Protein 5K08 (pdb70)

Radius of gyration: 13.48 Å; Cα contacts (8 Å, |Δi|>4): 396; chains: 1; bounding box: 26×36×32 Å

Sequence (142 aa):
CLAEGTRIFDPVTGTTHRIEDVVDGRKPIHVVAAAKDGTLHARPVVSWFDQGTRDVIGLRIAGGAILWATPDHKVLTEYGWRAAGELRKGDRVAVRDVETGELRYSVVIREVLPTRRARTFDLEVEELHTLVAEGVVVHACSP

Organism: Mycobacterium tuberculosis (strain ATCC 25618 / H37Rv) (NCBI:txid83332)

Secondary structure (DSSP, 8-state):
-EETT-EEE-TTT--EEEHHHHHHTT---EEEEE-TTS-EEEEEEEEEEEEEEEEEEEEEETTS-EEEE-TT-EEEETTEEEEGGG--TT-EEEEE-TTT-SEEEEEEEEEEEEEEEEEEEEEETTT-EEEETTEEEE----

Solvent-accessible surface area: 7084 Å² total; per-residue (Å²): 22,0,0,81,28,5,140,0,52,4,46,94,93,48,62,79,32,137,0,19,50,0,12,95,47,150,81,116,10,58,0,5,0,8,24,217,114,27,65,32,68,38,58,35,8,66,27,47,57,77,49,32,79,120,78,0,20,0,1,83,5,30,92,51,36,52,0,46,1,3,54,102,10,93,0,32,3,66,114,26,85,96,26,0,20,122,4,135,152,46,19,96,0,0,9,48,24,118,158,91,25,124,37,111,86,7,44,2,127,73,55,32,112,73,99,187,10,75,0,0,19,0,37,0,83,109,36,72,8,0,4,0,25,28,1,0,0,54,0,46,62,162

InterPro domains:
  IPR003586 Hint domain C-terminal [SM00305] (652-697)
  IPR003587 Hint domain N-terminal [SM00306] (250-348)
  IPR003593 AAA+ ATPase domain [SM00382] (59-230)
  IPR004042 Intein DOD homing endonuclease, central region [PS50819] (366-508)
  IPR004860 Homing endonuclease, LAGLIDADG domain [PF14528] (464-554)
  IPR006141 Intein N-terminal splicing region [PS50817] (252-328)
  IPR006141 Intein N-terminal splicing region [TIGR01445] (252-328)
  IPR006142 Intein [PR00379] (315-328)
  IPR006142 Intein [PR00379] (363-375)
  IPR006142 Intein [PR00379] (464-476)
  IPR006142 Intein [PR00379] (495-510)
  IPR006142 Intein [PR00379] (668-685)
  IPR006142 Intein [PR00379] (686-695)
  IPR013765 DNA recombination and repair protein RecA [MF_00268] (7-771)
  IPR013765 DNA recombination and repair protein RecA [PR00142] (95-124)
  IPR013765 DNA recombination and repair protein RecA [PR00142] (129-158)
  IPR013765 DNA recombination and repair protein RecA [PR00142] (167-196)
  IPR013765 DNA recombination and repair protein RecA [PR00142] (212-240)
  IPR013765 DNA recombination and repair protein RecA [PR00142] (685-714)
  IPR013765 DNA recombination and repair protein RecA [PR00142] (739-756)

Structure (mmCIF, N/CA/C/O backbone):
data_5K08
#
_entry.id   5K08
#
_cell.length_a   57.687
_cell.length_b   63.930
_cell.length_c   37.307
_cell.angle_alpha   90.000
_cell.angle_beta   90.000
_cell.angle_gamma   90.000
#
_symmetry.space_group_name_H-M   'P 21 21 2'
#
loop_
_entity.id
_entity.type
_entity.pdbx_description
1 polymer 'RecA mini intein'
2 non-polymer Trichloro(ethene)platinate(II)
3 non-polymer 'SULFATE ION'
4 non-polymer "3,3',3''-phosphanetriyltripropanoic acid"
5 water water
#
loop_
_atom_site.group_PDB
_atom_site.id
_atom_site.type_symbol
_atom_site.label_atom_id
_atom_site.label_alt_id
_atom_site.label_comp_id
_atom_site.label_asym_id
_atom_site.label_entity_id
_atom_site.label_seq_id
_atom_site.pdbx_PDB_ins_code
_atom_site.Cartn_x
_atom_site.Cartn_y
_atom_site.Cartn_z
_atom_site.occupancy
_atom_site.B_iso_or_equiv
_atom_site.auth_seq_id
_atom_site.auth_comp_id
_atom_site.auth_asym_id
_atom_site.auth_atom_id
_atom_site.pdbx_PDB_model_num
ATOM 1 N N . CYS A 1 1 ? -10.086 8.515 -14.253 1.00 27.67 1 CYS A N 1
ATOM 2 C CA . CYS A 1 1 ? -11.176 9.370 -13.807 1.00 26.55 1 CYS A CA 1
ATOM 3 C C . CYS A 1 1 ? -12.591 8.753 -14.006 1.00 24.09 1 CYS A C 1
ATOM 4 O O . CYS A 1 1 ? -12.714 7.709 -14.639 1.00 24.65 1 CYS A O 1
ATOM 7 N N . LEU A 1 2 ? -13.629 9.348 -13.408 1.00 21.26 2 LEU A N 1
ATOM 8 C CA . LEU A 1 2 ? -14.974 8.772 -13.335 1.00 18.31 2 LEU A CA 1
ATOM 9 C C . LEU A 1 2 ? -15.970 9.583 -14.156 1.00 23.15 2 LEU A C 1
ATOM 10 O O . LEU A 1 2 ? -15.861 10.805 -14.235 1.00 22.85 2 LEU A O 1
ATOM 15 N N . ALA A 1 3 ? -16.944 8.907 -14.760 1.00 18.94 3 ALA A N 1
ATOM 16 C CA . ALA A 1 3 ? -17.851 9.587 -15.674 1.00 19.20 3 ALA A CA 1
ATOM 17 C C . ALA A 1 3 ? -18.871 10.439 -14.934 1.00 20.10 3 ALA A C 1
ATOM 18 O O . ALA A 1 3 ? -19.274 10.130 -13.804 1.00 18.90 3 ALA A O 1
ATOM 20 N N . GLU A 1 4 ? -19.289 11.518 -15.597 1.00 23.24 4 GLU A N 1
ATOM 21 C CA . GLU A 1 4 ? -20.505 12.233 -15.242 1.00 22.99 4 GLU A CA 1
ATOM 22 C C . GLU A 1 4 ? -21.606 11.229 -14.933 1.00 23.05 4 GLU A C 1
ATOM 23 O O . GLU A 1 4 ? -21.748 10.210 -15.621 1.00 24.89 4 GLU A O 1
ATOM 29 N N . GLY A 1 5 ? -22.356 11.505 -13.870 1.00 22.70 5 GLY A N 1
ATOM 30 C CA . GLY A 1 5 ? -23.417 10.643 -13.433 1.00 22.59 5 GLY A CA 1
ATOM 31 C C . GLY A 1 5 ? -23.004 9.627 -12.395 1.00 21.17 5 GLY A C 1
ATOM 32 O O . GLY A 1 5 ? -23.884 9.012 -11.776 1.00 24.30 5 GLY A O 1
ATOM 33 N N . THR A 1 6 ? -21.702 9.430 -12.179 1.00 18.64 6 THR A N 1
ATOM 34 C CA . THR A 1 6 ? -21.258 8.511 -11.130 1.00 16.67 6 THR A CA 1
ATOM 35 C C . THR A 1 6 ? -21.801 8.936 -9.769 1.00 16.77 6 THR A C 1
ATOM 36 O O . THR A 1 6 ? -21.598 10.069 -9.322 1.00 17.68 6 THR A O 1
ATOM 40 N N . ARG A 1 7 ? -22.479 8.010 -9.101 1.00 16.98 7 ARG A N 1
ATOM 41 C CA . ARG A 1 7 ? -23.130 8.289 -7.831 1.00 15.96 7 ARG A CA 1
ATOM 42 C C . ARG A 1 7 ? -22.175 8.016 -6.681 1.00 19.41 7 ARG A C 1
ATOM 43 O O . ARG A 1 7 ? -21.590 6.932 -6.587 1.00 18.50 7 ARG A O 1
ATOM 51 N N . ILE A 1 8 ? -22.050 8.983 -5.784 1.00 19.15 8 ILE A N 1
ATOM 52 C CA . ILE A 1 8 ? -21.137 8.913 -4.653 1.00 21.58 8 ILE A CA 1
ATOM 53 C C . ILE A 1 8 ? -21.958 9.104 -3.379 1.00 18.53 8 ILE A C 1
ATOM 54 O O . ILE A 1 8 ? -22.575 10.159 -3.183 1.00 19.19 8 ILE A O 1
ATOM 59 N N . PHE A 1 9 ? -21.979 8.077 -2.529 1.00 18.65 9 PHE A N 1
ATOM 60 C CA . PHE A 1 9 ? -22.732 8.135 -1.276 1.00 20.74 9 PHE A CA 1
ATOM 61 C C . PHE A 1 9 ? -21.916 8.812 -0.176 1.00 19.05 9 PHE A C 1
ATOM 62 O O . PHE A 1 9 ? -20.749 8.475 0.045 1.00 17.93 9 PHE A O 1
ATOM 70 N N . ASP A 1 10 ? -22.526 9.802 0.495 1.00 17.83 10 ASP A N 1
ATOM 71 C CA . ASP A 1 10 ? -21.923 10.443 1.661 1.00 17.09 10 ASP A CA 1
ATOM 72 C C . ASP A 1 10 ? -22.465 9.758 2.901 1.00 18.06 10 ASP A C 1
ATOM 73 O O . ASP A 1 10 ? -23.657 9.897 3.208 1.00 20.85 10 ASP A O 1
ATOM 78 N N . PRO A 1 11 ? -21.651 8.989 3.634 1.00 18.02 11 PRO A N 1
ATOM 79 C CA . PRO A 1 11 ? -22.178 8.235 4.782 1.00 19.97 11 PRO A CA 1
ATOM 80 C C . PRO A 1 11 ? -22.513 9.102 5.982 1.00 19.76 11 PRO A C 1
ATOM 81 O O . PRO A 1 11 ? -23.209 8.633 6.894 1.00 24.72 11 PRO A O 1
ATOM 85 N N . VAL A 1 12 ? -22.008 10.336 6.037 1.00 19.32 12 VAL A N 1
ATOM 86 C CA . VAL A 1 12 ? -22.283 11.212 7.171 1.00 18.81 12 VAL A CA 1
ATOM 87 C C . VAL A 1 12 ? -23.676 11.805 7.065 1.00 22.75 12 VAL A C 1
ATOM 88 O O . VAL A 1 12 ? -24.428 11.842 8.046 1.00 28.13 12 VAL A O 1
ATOM 92 N N . THR A 1 13 ? -24.034 12.294 5.878 1.00 24.98 13 THR A N 1
ATOM 93 C CA . THR A 1 13 ? -25.343 12.886 5.660 1.00 29.58 13 THR A CA 1
ATOM 94 C C . THR A 1 13 ? -26.361 11.889 5.133 1.00 26.96 13 THR A C 1
ATOM 95 O O . THR A 1 13 ? -27.565 12.156 5.219 1.00 31.58 13 THR A O 1
ATOM 99 N N . GLY A 1 14 ? -25.912 10.756 4.588 1.00 23.37 14 GLY A N 1
ATOM 100 C CA . GLY A 1 14 ? -26.811 9.834 3.922 1.00 26.81 14 GLY A CA 1
ATOM 101 C C . GLY A 1 14 ? -27.266 10.268 2.549 1.00 29.43 14 GLY A C 1
ATOM 102 O O . GLY A 1 14 ? -28.150 9.625 1.976 1.00 33.50 14 GLY A O 1
ATOM 103 N N . THR A 1 15 ? -26.684 11.334 1.999 1.00 26.81 15 THR A N 1
ATOM 104 C CA . THR A 1 15 ? -27.056 11.846 0.686 1.00 26.54 15 THR A CA 1
ATOM 105 C C . THR A 1 15 ? -26.186 11.212 -0.392 1.00 23.18 15 THR A C 1
ATOM 106 O O . THR A 1 15 ? -24.973 11.064 -0.224 1.00 24.20 15 THR A O 1
ATOM 110 N N . THR A 1 16 ? -26.803 10.849 -1.511 1.00 26.57 16 THR A N 1
ATOM 111 C CA . THR A 1 16 ? -26.058 10.391 -2.676 1.00 23.38 16 THR A CA 1
ATOM 112 C C . THR A 1 16 ? -25.948 11.538 -3.669 1.00 20.98 16 THR A C 1
ATOM 113 O O . THR A 1 16 ? -26.942 12.205 -3.956 1.00 26.58 16 THR A O 1
ATOM 117 N N . HIS A 1 17 ? -24.741 11.774 -4.164 1.00 20.02 17 HIS A N 1
ATOM 118 C CA . HIS A 1 17 ? -24.466 12.888 -5.061 1.00 22.33 17 HIS A CA 1
ATOM 119 C C . HIS A 1 17 ? -23.985 12.387 -6.416 1.00 22.89 17 HIS A C 1
ATOM 120 O O . HIS A 1 17 ? -23.341 11.344 -6.507 1.00 22.40 17 HIS A O 1
ATOM 127 N N . ARG A 1 18 ? -24.275 13.137 -7.470 1.00 22.05 18 ARG A N 1
ATOM 128 C CA . ARG A 1 18 ? -23.630 12.915 -8.759 1.00 22.01 18 ARG A CA 1
ATOM 129 C C . ARG A 1 18 ? -22.282 13.626 -8.742 1.00 26.69 18 ARG A C 1
ATOM 130 O O . ARG A 1 18 ? -22.187 14.776 -8.296 1.00 22.54 18 ARG A O 1
ATOM 138 N N . ILE A 1 19 ? -21.237 12.945 -9.216 1.00 19.81 19 ILE A N 1
ATOM 139 C CA . ILE A 1 19 ? -19.874 13.451 -9.065 1.00 21.64 19 ILE A CA 1
ATOM 140 C C . ILE A 1 19 ? -19.707 14.827 -9.726 1.00 20.27 19 ILE A C 1
ATOM 141 O O . ILE A 1 19 ? -18.968 15.683 -9.216 1.00 21.54 19 ILE A O 1
ATOM 146 N N . GLU A 1 20 ? -20.376 15.068 -10.854 1.00 22.27 20 GLU A N 1
ATOM 147 C 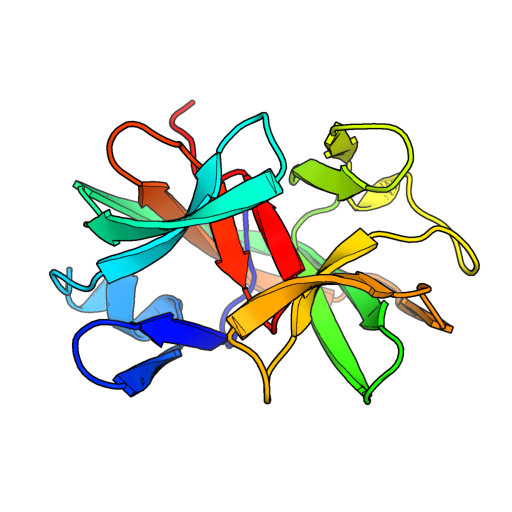CA . GLU A 1 20 ? -20.207 16.357 -11.515 1.00 24.08 20 GLU A CA 1
ATOM 148 C C . GLU A 1 20 ? -20.763 17.490 -10.666 1.00 28.98 20 GLU A C 1
ATOM 149 O O . GLU A 1 20 ? -20.239 18.604 -10.712 1.00 26.16 20 GLU A O 1
ATOM 155 N N . ASP A 1 21 ? -21.815 17.232 -9.887 1.00 26.46 21 ASP A N 1
ATOM 156 C CA . ASP A 1 21 ? -22.327 18.260 -8.977 1.00 24.84 21 ASP A CA 1
ATOM 157 C C . ASP A 1 21 ? -21.366 18.507 -7.822 1.00 22.95 21 ASP A C 1
ATOM 158 O O . ASP A 1 21 ? -21.201 19.661 -7.383 1.00 25.13 21 ASP A O 1
ATOM 163 N N . VAL A 1 22 ? -20.722 17.453 -7.319 1.00 22.71 22 VAL A N 1
ATOM 164 C CA . VAL A 1 22 ? -19.733 17.612 -6.255 1.00 22.71 22 VAL A CA 1
ATOM 165 C C . VAL A 1 22 ? -18.586 18.486 -6.736 1.00 24.09 22 VAL A C 1
ATOM 166 O O . VAL A 1 22 ? -18.143 19.407 -6.035 1.00 22.89 22 VAL A O 1
ATOM 170 N N . VAL A 1 23 ? -18.093 18.223 -7.943 1.00 23.09 23 VAL A N 1
ATOM 171 C CA . VAL A 1 23 ? -16.970 18.990 -8.478 1.00 21.95 23 VAL A CA 1
ATOM 172 C C . VAL A 1 23 ? -17.404 20.409 -8.838 1.00 24.23 23 VAL A C 1
ATOM 173 O O . VAL A 1 23 ? -16.740 21.394 -8.478 1.00 26.39 23 VAL A O 1
ATOM 177 N N . ASP A 1 24 ? -18.501 20.540 -9.584 1.00 25.50 24 ASP A N 1
ATOM 178 C CA . ASP A 1 24 ? -18.904 21.864 -10.064 1.00 28.19 24 ASP A CA 1
ATOM 179 C C . ASP A 1 24 ? -19.208 22.810 -8.913 1.00 32.86 24 ASP A C 1
ATOM 180 O O . ASP A 1 24 ? -19.002 24.029 -9.040 1.00 34.55 24 ASP A O 1
ATOM 185 N N . GLY A 1 25 ? -19.698 22.283 -7.793 1.00 27.96 25 GLY A N 1
ATOM 186 C CA . GLY A 1 25 ? -20.005 23.094 -6.634 1.00 30.09 25 GLY A CA 1
ATOM 187 C C . GLY A 1 25 ? -18.974 23.036 -5.531 1.00 26.73 25 GLY A C 1
ATOM 188 O O . GLY A 1 25 ? -19.210 23.610 -4.463 1.00 31.34 25 GLY A O 1
ATOM 189 N N . ARG A 1 26 ? -17.847 22.353 -5.752 1.00 26.55 26 ARG A N 1
ATOM 190 C CA . ARG A 1 26 ? -16.812 22.145 -4.733 1.00 24.48 26 ARG A CA 1
ATOM 191 C C . ARG A 1 26 ? -17.434 21.795 -3.389 1.00 22.53 26 ARG A C 1
ATOM 192 O O . ARG A 1 26 ? -17.190 22.440 -2.364 1.00 24.93 26 ARG A O 1
ATOM 200 N N . LYS A 1 27 ? -18.257 20.752 -3.412 1.00 22.42 27 LYS A N 1
ATOM 201 C CA . LYS A 1 27 ? -19.063 20.428 -2.242 1.00 22.03 27 LYS A CA 1
ATOM 202 C C . LYS A 1 27 ? -18.220 19.688 -1.214 1.00 25.43 27 LYS A C 1
ATOM 203 O O . LYS A 1 27 ? -17.540 18.720 -1.563 1.00 23.95 27 LYS A O 1
ATOM 209 N N . PRO A 1 28 ? -18.230 20.105 -0.012 1.00 24.11 28 PRO A N 1
ATOM 210 C CA . PRO A 1 28 ? -17.409 19.467 1.038 1.00 28.51 28 PRO A CA 1
ATOM 211 C C . PRO A 1 28 ? -18.041 18.199 1.604 1.00 23.02 28 PRO A C 1
ATOM 212 O O . PRO A 1 28 ? -18.323 18.101 2.808 1.00 24.75 28 PRO A O 1
ATOM 216 N N . ILE A 1 29 ? -18.250 17.209 0.737 1.00 20.97 29 ILE A N 1
ATOM 217 C CA . ILE A 1 29 ? -18.893 15.968 1.160 1.00 19.97 29 ILE A CA 1
ATOM 218 C C . ILE A 1 29 ? -17.881 15.037 1.819 1.00 19.94 29 ILE A C 1
ATOM 219 O O . ILE A 1 29 ? -16.669 15.175 1.679 1.00 20.15 29 ILE A O 1
ATOM 224 N N . HIS A 1 30 ? -18.405 14.041 2.527 1.00 17.84 30 HIS A N 1
ATOM 225 C CA . HIS A 1 30 ? -17.649 12.850 2.879 1.00 15.69 30 HIS A CA 1
ATOM 226 C C . HIS A 1 30 ? -18.029 11.737 1.932 1.00 17.99 30 HIS A C 1
ATOM 227 O O . HIS A 1 30 ? -19.083 11.763 1.300 1.00 18.41 30 HIS A O 1
ATOM 234 N N . VAL A 1 31 ? -17.128 10.773 1.820 1.00 15.89 31 VAL A N 1
ATOM 235 C CA . VAL A 1 31 ? -17.365 9.559 1.067 1.00 14.89 31 VAL A CA 1
ATOM 236 C C . VAL A 1 31 ? -17.088 8.381 1.982 1.00 16.43 31 VAL A C 1
ATOM 237 O O . VAL A 1 31 ? -16.565 8.532 3.092 1.00 16.39 31 VAL A O 1
ATOM 241 N N . VAL A 1 32 ? -17.429 7.197 1.493 1.00 16.46 32 VAL A N 1
ATOM 242 C CA . VAL A 1 32 ? -16.980 5.956 2.108 1.00 15.22 32 VAL A CA 1
ATOM 243 C C . VAL A 1 32 ? -15.650 5.599 1.477 1.00 18.37 32 VAL A C 1
ATOM 244 O O . VAL A 1 32 ? -15.544 5.472 0.254 1.00 18.98 32 VAL A O 1
ATOM 248 N N . ALA A 1 33 ? -14.638 5.425 2.303 1.00 18.03 33 ALA A N 1
ATOM 249 C CA . ALA A 1 33 ? -13.308 5.060 1.868 1.00 18.23 33 ALA A CA 1
ATOM 250 C C . ALA A 1 33 ? -12.940 3.728 2.497 1.00 16.78 33 ALA A C 1
ATOM 251 O O . ALA A 1 33 ? -13.363 3.412 3.614 1.00 19.39 33 ALA A O 1
ATOM 253 N N . ALA A 1 34 ? -12.115 2.971 1.795 1.00 18.57 34 ALA A N 1
ATOM 254 C CA . ALA A 1 34 ? -11.613 1.699 2.292 1.00 21.56 34 ALA A CA 1
ATOM 255 C C . ALA A 1 34 ? -10.191 1.831 2.833 1.00 30.22 34 ALA A C 1
ATOM 256 O O . ALA A 1 34 ? -9.334 2.480 2.220 1.00 26.85 34 ALA A O 1
ATOM 258 N N . ALA A 1 35 ? -9.946 1.199 3.978 1.00 23.80 35 ALA A N 1
ATOM 259 C CA . ALA A 1 35 ? -8.603 0.998 4.493 1.00 29.93 35 ALA A CA 1
ATOM 260 C C . ALA A 1 35 ? -8.068 -0.352 4.014 1.00 37.18 35 ALA A C 1
ATOM 261 O O . ALA A 1 35 ? -8.814 -1.203 3.528 1.00 34.14 35 ALA A O 1
ATOM 263 N N . LYS A 1 36 ? -6.759 -0.562 4.192 1.00 37.60 36 LYS A N 1
ATOM 264 C CA . LYS A 1 36 ? -6.106 -1.736 3.616 1.00 39.39 36 LYS A CA 1
ATOM 265 C C . LYS A 1 36 ? -6.594 -3.057 4.208 1.00 41.33 36 LYS A C 1
ATOM 266 O O . LYS A 1 36 ? -6.460 -4.097 3.555 1.00 46.63 36 LYS A O 1
ATOM 272 N N . ASP A 1 37 ? -7.159 -3.052 5.413 1.00 36.33 37 ASP A N 1
ATOM 273 C CA . ASP A 1 37 ? -7.692 -4.269 6.014 1.00 36.41 37 ASP A CA 1
ATOM 274 C C . ASP A 1 37 ? -9.142 -4.542 5.629 1.00 35.22 37 ASP A C 1
ATOM 275 O O . ASP A 1 37 ? -9.778 -5.415 6.230 1.00 42.25 37 ASP A O 1
ATOM 280 N N . GLY A 1 38 ? -9.681 -3.816 4.660 1.00 37.34 38 GLY A N 1
ATOM 281 C CA . GLY A 1 38 ? -11.053 -4.009 4.252 1.00 35.92 38 GLY A CA 1
ATOM 282 C C . GLY A 1 38 ? -12.098 -3.301 5.089 1.00 32.45 38 GLY A C 1
ATOM 283 O O . GLY A 1 38 ? -13.289 -3.409 4.772 1.00 34.91 38 GLY A O 1
ATOM 284 N N . THR A 1 39 ? -11.714 -2.578 6.143 1.00 30.72 39 THR A N 1
ATOM 285 C CA . THR A 1 39 ? -12.710 -1.803 6.862 1.00 27.74 39 THR A CA 1
ATOM 286 C C . THR A 1 39 ? -13.046 -0.538 6.083 1.00 23.86 39 THR A C 1
ATOM 287 O O . THR A 1 39 ? -12.209 0.014 5.362 1.00 25.61 39 THR A O 1
ATOM 291 N N . LEU A 1 40 ? -14.292 -0.097 6.218 1.00 20.26 40 LEU A N 1
ATOM 292 C CA . LEU A 1 40 ? -14.781 1.104 5.549 1.00 20.04 40 LEU A CA 1
ATOM 293 C C . LEU A 1 40 ? -14.992 2.231 6.555 1.00 18.92 40 LEU A C 1
ATOM 294 O O . LEU A 1 40 ? -15.362 1.997 7.711 1.00 22.31 40 LEU A O 1
ATOM 299 N N . HIS A 1 41 ? -14.750 3.461 6.097 1.00 19.64 41 HIS A N 1
ATOM 300 C CA . HIS A 1 41 ? -14.754 4.632 6.969 1.00 19.87 41 HIS A CA 1
ATOM 301 C C . HIS A 1 41 ? -15.191 5.866 6.194 1.00 18.66 41 HIS A C 1
ATOM 302 O O . HIS A 1 41 ? -15.022 5.941 4.983 1.00 19.67 41 HIS A O 1
ATOM 309 N N . ALA A 1 42 ? -15.730 6.843 6.895 1.00 18.99 42 ALA A N 1
ATOM 310 C CA . ALA A 1 42 ? -16.068 8.127 6.286 1.00 16.55 42 ALA A CA 1
ATOM 311 C C . ALA A 1 42 ? -14.836 9.030 6.225 1.00 18.35 42 ALA A C 1
ATOM 312 O O . ALA A 1 42 ? -14.146 9.235 7.234 1.00 20.21 42 ALA A O 1
ATOM 314 N N . ARG A 1 43 ? -14.578 9.599 5.042 1.00 17.18 43 ARG A N 1
ATOM 315 C CA . ARG A 1 43 ? -13.445 10.508 4.896 1.00 17.67 43 ARG A CA 1
ATOM 316 C C . ARG A 1 43 ? -13.848 11.677 4.001 1.00 15.42 43 ARG A C 1
ATOM 317 O O . ARG A 1 43 ? -14.639 11.494 3.075 1.00 16.70 43 ARG A O 1
ATOM 325 N N . PRO A 1 44 ? -13.324 12.875 4.253 1.00 17.53 44 PRO A N 1
ATOM 326 C CA . PRO A 1 44 ? -13.728 14.034 3.450 1.00 17.28 44 PRO A CA 1
ATOM 327 C C . PRO A 1 44 ? -13.002 14.116 2.120 1.00 18.67 44 PRO A C 1
ATOM 328 O O . PRO A 1 44 ? -11.820 13.782 1.988 1.00 20.24 44 PRO A O 1
ATOM 332 N N . VAL A 1 45 ? -13.732 14.643 1.140 1.00 17.19 45 VAL A N 1
ATOM 333 C CA . VAL A 1 45 ? -13.131 15.073 -0.117 1.00 19.84 45 VAL A CA 1
ATOM 334 C C . VAL A 1 45 ? -12.319 16.334 0.141 1.00 21.49 45 VAL A C 1
ATOM 335 O O . VAL A 1 45 ? -12.775 17.262 0.824 1.00 23.44 45 VAL A O 1
ATOM 339 N N . VAL A 1 46 ? -11.098 16.365 -0.381 1.00 19.14 46 VAL A N 1
ATOM 340 C CA . VAL A 1 46 ? -10.218 17.514 -0.190 1.00 21.09 46 VAL A CA 1
ATOM 341 C C . VAL A 1 46 ? -9.837 18.213 -1.482 1.00 21.33 46 VAL A C 1
ATOM 342 O O . VAL A 1 46 ? -9.320 19.340 -1.413 1.00 24.63 46 VAL A O 1
ATOM 346 N N . SER A 1 47 ? -10.066 17.599 -2.642 1.00 20.69 47 SER A N 1
ATOM 347 C CA . SER A 1 47 ? -9.799 18.229 -3.929 1.00 22.14 47 SER A CA 1
ATOM 348 C C . SER A 1 47 ? -10.828 17.739 -4.930 1.00 21.79 47 SER A C 1
ATOM 349 O O . SER A 1 47 ? -11.308 16.605 -4.847 1.00 21.55 47 SER A O 1
ATOM 352 N N . TRP A 1 48 ? -11.119 18.599 -5.907 1.00 23.91 48 TRP A N 1
ATOM 353 C CA . TRP A 1 48 ? -12.166 18.393 -6.901 1.00 23.12 48 TRP A CA 1
ATOM 354 C C . TRP A 1 48 ? -11.568 18.612 -8.282 1.00 25.50 48 TRP A C 1
ATOM 355 O O . TRP A 1 48 ? -10.994 19.668 -8.551 1.00 28.06 48 TRP A O 1
ATOM 366 N N . PHE A 1 49 ? -11.692 17.623 -9.159 1.00 24.17 49 PHE A N 1
ATOM 367 C CA . PHE A 1 49 ? -11.056 17.706 -10.467 1.00 26.89 49 PHE A CA 1
ATOM 368 C C . PHE A 1 49 ? -12.067 17.537 -11.587 1.00 29.02 49 PHE A C 1
ATOM 369 O O . PHE A 1 49 ? -12.867 16.596 -11.583 1.00 27.23 49 PHE A O 1
ATOM 377 N N . ASP A 1 50 ? -12.027 18.457 -12.530 1.00 29.05 50 ASP A N 1
ATOM 378 C CA . ASP A 1 50 ? -12.726 18.330 -13.798 1.00 30.36 50 ASP A CA 1
ATOM 379 C C . ASP A 1 50 ? -11.704 17.855 -14.822 1.00 33.92 50 ASP A C 1
ATOM 380 O O . ASP A 1 50 ? -10.785 18.600 -15.185 1.00 34.67 50 ASP A O 1
ATOM 385 N N . GLN A 1 51 ? -11.876 16.632 -15.314 1.00 34.60 51 GLN A N 1
ATOM 386 C CA . GLN A 1 51 ? -10.842 16.002 -16.116 1.00 38.37 51 GLN A CA 1
ATOM 387 C C . GLN A 1 51 ? -11.152 16.004 -17.606 1.00 43.37 51 GLN A C 1
ATOM 388 O O . GLN A 1 51 ? -10.441 15.345 -18.373 1.00 40.82 51 GLN A O 1
ATOM 394 N N . GLY A 1 52 ? -12.198 16.716 -18.030 1.00 35.13 52 GLY A N 1
ATOM 395 C CA . GLY A 1 52 ? -12.499 16.845 -19.448 1.00 35.81 52 GLY A CA 1
ATOM 396 C C . GLY A 1 52 ? -13.283 15.669 -20.013 1.00 32.99 52 GLY A C 1
ATOM 397 O O . GLY A 1 52 ? -13.702 14.750 -19.311 1.00 30.33 52 GLY A O 1
ATOM 398 N N . THR A 1 53 ? -13.470 15.697 -21.332 1.00 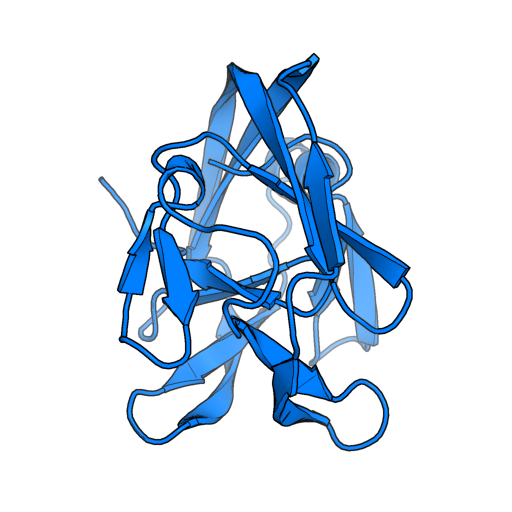34.01 53 THR A N 1
ATOM 399 C CA . THR A 1 53 ? -14.221 14.655 -22.010 1.00 32.21 53 THR A CA 1
ATOM 400 C C . THR A 1 53 ? -13.259 13.564 -22.448 1.00 32.02 53 THR A C 1
ATOM 401 O O . THR A 1 53 ? -12.202 13.849 -23.024 1.00 40.04 53 THR A O 1
ATOM 405 N N . ARG A 1 54 ? -13.621 12.321 -22.152 1.00 30.55 54 ARG A N 1
ATOM 406 C CA . ARG A 1 54 ? -12.755 11.175 -22.352 1.00 32.44 54 ARG A CA 1
ATOM 407 C C . ARG A 1 54 ? -13.643 9.984 -22.657 1.00 33.85 54 ARG A C 1
ATOM 408 O O . ARG A 1 54 ? -14.849 9.994 -22.376 1.00 31.62 54 ARG A O 1
ATOM 416 N N . ASP A 1 55 ? -13.021 8.952 -23.226 1.00 29.42 55 ASP A N 1
ATOM 417 C CA . ASP A 1 55 ? -13.654 7.646 -23.315 1.00 29.70 55 ASP A CA 1
ATOM 418 C C . ASP A 1 55 ? -13.798 7.039 -21.924 1.00 28.15 55 ASP A C 1
ATOM 419 O O . ASP A 1 55 ? -12.849 7.037 -21.131 1.00 25.79 55 ASP A O 1
ATOM 424 N N . VAL A 1 56 ? -14.976 6.500 -21.626 1.00 24.07 56 VAL A N 1
ATOM 425 C CA . VAL A 1 56 ? -15.172 5.701 -20.423 1.00 23.52 56 VAL A CA 1
ATOM 426 C C . VAL A 1 56 ? -15.752 4.354 -20.827 1.00 25.86 56 VAL A C 1
ATOM 427 O O . VAL A 1 56 ? -16.536 4.258 -21.780 1.00 24.75 56 VAL A O 1
ATOM 431 N N . ILE A 1 57 ? -15.329 3.312 -20.117 1.00 22.64 57 ILE A N 1
ATOM 432 C CA . ILE A 1 57 ? -15.876 1.974 -20.269 1.00 22.24 57 ILE A CA 1
ATOM 433 C C . ILE A 1 57 ? -16.808 1.690 -19.109 1.00 22.20 57 ILE A C 1
ATOM 434 O O . ILE A 1 57 ? -16.776 2.363 -18.052 1.00 21.47 57 ILE A O 1
ATOM 439 N N . GLY A 1 58 ? -17.662 0.680 -19.279 1.00 21.72 58 GLY A N 1
ATOM 440 C CA . GLY A 1 58 ? -18.663 0.345 -18.270 1.00 20.64 58 GLY A CA 1
ATOM 441 C C . GLY A 1 58 ? -18.450 -1.026 -17.678 1.00 18.63 58 GLY A C 1
ATOM 442 O O . GLY A 1 58 ? -18.199 -1.994 -18.405 1.00 21.58 58 GLY A O 1
ATOM 443 N N . LEU A 1 59 ? -18.536 -1.119 -16.354 1.00 20.18 59 LEU A N 1
ATOM 444 C CA . LEU A 1 59 ? -18.450 -2.401 -15.669 1.00 19.40 59 LEU A CA 1
ATOM 445 C C . LEU A 1 59 ? -19.793 -2.618 -14.988 1.00 17.29 59 LEU A C 1
ATOM 446 O O . LEU A 1 59 ? -20.119 -1.922 -14.019 1.00 17.22 59 LEU A O 1
ATOM 451 N N . ARG A 1 60 ? -20.579 -3.554 -15.488 1.00 19.48 60 ARG A N 1
ATOM 452 C CA . ARG A 1 60 ? -21.868 -3.857 -14.894 1.00 21.46 60 ARG A CA 1
ATOM 453 C C . ARG A 1 60 ? -21.647 -4.942 -13.850 1.00 18.77 60 ARG A C 1
ATOM 454 O O . ARG A 1 60 ? -21.117 -6.022 -14.175 1.00 22.37 60 ARG A O 1
ATOM 462 N N . ILE A 1 61 ? -22.041 -4.644 -12.606 1.00 18.72 61 ILE A N 1
ATOM 463 C CA . ILE A 1 61 ? -21.741 -5.442 -11.420 1.00 19.43 61 ILE A CA 1
ATOM 464 C C . ILE A 1 61 ? -22.997 -6.194 -11.011 1.00 20.69 61 ILE A C 1
ATOM 465 O O . ILE A 1 61 ? -24.121 -5.750 -11.264 1.00 23.03 61 ILE A O 1
ATOM 470 N N . ALA A 1 62 ? -22.808 -7.350 -10.372 1.00 20.60 62 ALA A N 1
ATOM 471 C CA . ALA A 1 62 ? -23.932 -8.042 -9.750 1.00 21.88 62 ALA A CA 1
ATOM 472 C C . ALA A 1 62 ? -24.677 -7.070 -8.841 1.00 26.95 62 ALA A C 1
ATOM 473 O O . ALA A 1 62 ? -24.060 -6.298 -8.098 1.00 28.01 62 ALA A O 1
ATOM 475 N N . GLY A 1 63 ? -26.008 -7.081 -8.933 1.00 25.55 63 GLY A N 1
ATOM 476 C CA . GLY A 1 63 ? -26.840 -6.073 -8.298 1.00 26.58 63 GLY A CA 1
ATOM 477 C C . GLY A 1 63 ? -27.362 -5.011 -9.245 1.00 27.86 63 GLY A C 1
ATOM 478 O O . GLY A 1 63 ? -28.375 -4.361 -8.941 1.00 29.23 63 GLY A O 1
ATOM 479 N N . GLY A 1 64 ? -26.694 -4.805 -10.370 1.00 22.43 64 GLY A N 1
ATOM 480 C CA . GLY A 1 64 ? -27.218 -3.967 -11.426 1.00 21.43 64 GLY A CA 1
ATOM 481 C C . GLY A 1 64 ? -26.516 -2.646 -11.610 1.00 22.49 64 GLY A C 1
ATOM 482 O O . GLY A 1 64 ? -26.771 -1.978 -12.619 1.00 27.41 64 GLY A O 1
ATOM 483 N N . ALA A 1 65 ? -25.638 -2.250 -10.696 1.00 20.39 65 ALA A N 1
ATOM 484 C CA . ALA A 1 65 ? -24.929 -0.993 -10.885 1.00 19.22 65 ALA A CA 1
ATOM 485 C C . ALA A 1 65 ? -23.979 -1.104 -12.067 1.00 19.37 65 ALA A C 1
ATOM 486 O O . ALA A 1 65 ? -23.470 -2.186 -12.390 1.00 19.50 65 ALA A O 1
ATOM 488 N N . ILE A 1 66 ? -23.763 0.019 -12.744 1.00 19.65 66 ILE A N 1
ATOM 489 C CA . ILE A 1 66 ? -22.750 0.106 -13.790 1.00 19.84 66 ILE A CA 1
ATOM 490 C C . ILE A 1 66 ? -21.807 1.235 -13.413 1.00 18.27 66 ILE A C 1
ATOM 491 O O . ILE A 1 66 ? -22.242 2.386 -13.246 1.00 19.95 66 ILE A O 1
ATOM 496 N N . LEU A 1 67 ? -20.528 0.911 -13.263 1.00 17.25 67 LEU A N 1
ATOM 497 C CA . LEU A 1 67 ? -19.488 1.902 -13.013 1.00 17.48 67 LEU A CA 1
ATOM 498 C C . LEU A 1 67 ? -18.899 2.316 -14.353 1.00 16.79 67 LEU A C 1
ATOM 499 O O . LEU A 1 67 ? -18.460 1.462 -15.132 1.00 17.27 67 LEU A O 1
ATOM 504 N N . TRP A 1 68 ? -18.917 3.613 -14.634 1.00 17.78 68 TRP A N 1
ATOM 505 C CA . TRP A 1 68 ? -18.370 4.141 -15.877 1.00 17.57 68 TRP A CA 1
ATOM 506 C C . TRP A 1 68 ? -17.109 4.906 -15.512 1.00 17.30 68 TRP A C 1
ATOM 507 O O . TRP A 1 68 ? -17.175 5.899 -14.771 1.00 19.26 68 TRP A O 1
ATOM 518 N N . ALA A 1 69 ? -15.968 4.447 -16.020 1.00 20.09 69 ALA A N 1
ATOM 519 C CA . ALA A 1 69 ? -14.685 5.034 -15.665 1.00 19.63 69 ALA A CA 1
ATOM 520 C C . ALA A 1 69 ? -13.736 4.942 -16.851 1.00 22.84 69 ALA A C 1
ATOM 521 O O . ALA A 1 69 ? -13.918 4.119 -17.751 1.00 19.80 69 ALA A O 1
ATOM 523 N N . THR A 1 70 ? -12.714 5.793 -16.859 1.00 21.79 70 THR A N 1
ATOM 524 C CA . THR A 1 70 ? -11.703 5.685 -17.910 1.00 25.01 70 THR A CA 1
ATOM 525 C C 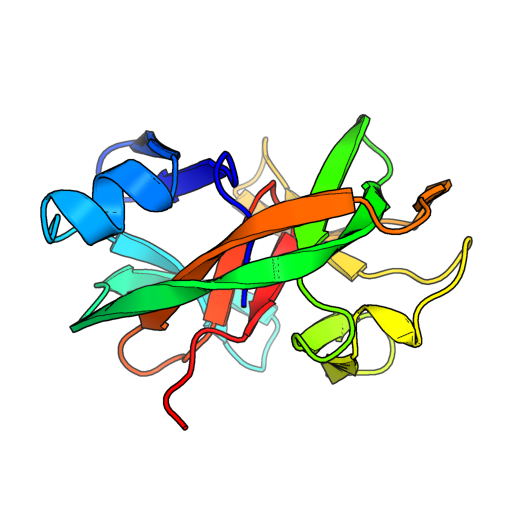. THR A 1 70 ? -10.977 4.342 -17.778 1.00 22.67 70 THR A C 1
ATOM 526 O O . THR A 1 70 ? -10.906 3.776 -16.681 1.00 23.72 70 THR A O 1
ATOM 530 N N . PRO A 1 71 ? -10.463 3.787 -18.887 1.00 26.83 71 PRO A N 1
ATOM 531 C CA . PRO A 1 71 ? -9.831 2.461 -18.806 1.00 31.45 71 PRO A CA 1
ATOM 532 C C . PRO A 1 71 ? -8.663 2.408 -17.843 1.00 30.55 71 PRO A C 1
ATOM 533 O O . PRO A 1 71 ? -8.354 1.332 -17.327 1.00 30.30 71 PRO A O 1
ATOM 537 N N . ASP A 1 72 ? -8.021 3.538 -17.567 1.00 29.19 72 ASP A N 1
ATOM 538 C CA . ASP A 1 72 ? -6.868 3.590 -16.675 1.00 33.16 72 ASP A CA 1
ATOM 539 C C . ASP A 1 72 ? -7.234 3.742 -15.201 1.00 27.45 72 ASP A C 1
ATOM 540 O O . ASP A 1 72 ? -6.343 3.643 -14.346 1.00 30.68 72 ASP A O 1
ATOM 545 N N . HIS A 1 73 ? -8.502 3.976 -14.874 1.00 21.35 73 HIS A N 1
ATOM 546 C CA . HIS A 1 73 ? -8.865 4.226 -13.483 1.00 22.11 73 HIS A CA 1
ATOM 547 C C . HIS A 1 73 ? -8.761 2.944 -12.672 1.00 21.82 73 HIS A C 1
ATOM 548 O O . HIS A 1 73 ? -9.210 1.878 -13.091 1.00 23.69 73 HIS A O 1
ATOM 555 N N . LYS A 1 74 ? -8.176 3.049 -11.489 1.00 23.08 74 LYS A N 1
ATOM 556 C CA . LYS A 1 74 ? -7.910 1.873 -10.674 1.00 20.84 74 LYS A CA 1
ATOM 557 C C . LYS A 1 74 ? -9.113 1.509 -9.803 1.00 20.09 74 LYS A C 1
ATOM 558 O O . LYS A 1 74 ? -9.699 2.373 -9.131 1.00 21.16 74 LYS A O 1
ATOM 564 N N . VAL A 1 75 ? -9.455 0.220 -9.824 1.00 20.48 75 VAL A N 1
ATOM 565 C CA . VAL A 1 75 ? -10.578 -0.388 -9.120 1.00 19.53 75 VAL A CA 1
ATOM 566 C C . VAL A 1 75 ? -10.007 -1.439 -8.173 1.00 17.09 75 VAL A C 1
ATOM 567 O O . VAL A 1 75 ? -9.055 -2.147 -8.530 1.00 19.26 75 VAL A O 1
ATOM 571 N N . LEU A 1 76 ? -10.543 -1.506 -6.947 1.00 17.04 76 LEU A N 1
ATOM 572 C CA . LEU A 1 76 ? -10.093 -2.532 -6.007 1.00 16.77 76 LEU A CA 1
ATOM 573 C C . LEU A 1 76 ? -10.779 -3.853 -6.333 1.00 17.95 76 LEU A C 1
ATOM 574 O O . LEU A 1 76 ? -12.007 -3.910 -6.423 1.00 19.08 76 LEU A O 1
ATOM 579 N N . THR A 1 77 ? -9.976 -4.902 -6.526 1.00 19.54 77 THR A N 1
ATOM 580 C CA . THR A 1 77 ? -10.491 -6.202 -6.948 1.00 18.18 77 THR A CA 1
ATOM 581 C C . THR A 1 77 ? -9.970 -7.299 -6.034 1.00 22.17 77 THR A C 1
ATOM 582 O O . THR A 1 77 ? -9.104 -7.079 -5.184 1.00 22.81 77 THR A O 1
ATOM 586 N N . GLU A 1 78 ? -10.466 -8.514 -6.291 1.00 21.01 78 GLU A N 1
ATOM 587 C CA . GLU A 1 78 ? -9.946 -9.699 -5.622 1.00 23.48 78 GLU A CA 1
ATOM 588 C C . GLU A 1 78 ? -8.451 -9.884 -5.852 1.00 26.09 78 GLU A C 1
ATOM 589 O O . GLU A 1 78 ? -7.804 -10.588 -5.069 1.00 35.50 78 GLU A O 1
ATOM 595 N N . TYR A 1 79 ? -7.888 -9.282 -6.904 0.86 26.54 79 TYR A N 1
ATOM 596 C CA . TYR A 1 79 ? -6.464 -9.400 -7.192 0.66 29.67 79 TYR A CA 1
ATOM 597 C C . TYR A 1 79 ? -5.637 -8.263 -6.612 1.00 28.66 79 TYR A C 1
ATOM 598 O O . TYR A 1 79 ? -4.408 -8.292 -6.734 0.70 28.68 79 TYR A O 1
ATOM 607 N N . GLY A 1 80 ? -6.270 -7.267 -6.010 1.00 24.91 80 GLY A N 1
ATOM 608 C CA . GLY A 1 80 ? -5.630 -6.008 -5.707 1.00 26.36 80 GLY A CA 1
ATOM 609 C C . GLY A 1 80 ? -6.114 -4.922 -6.644 1.00 23.50 80 GLY A C 1
ATOM 610 O O . GLY A 1 80 ? -7.152 -5.043 -7.304 1.00 23.80 80 GLY A O 1
ATOM 611 N N . TRP A 1 81 ? -5.344 -3.836 -6.700 1.00 22.13 81 TRP A N 1
ATOM 612 C CA . TRP A 1 81 ? -5.722 -2.710 -7.550 1.00 20.66 81 TRP A CA 1
ATOM 613 C C . TRP A 1 81 ? -5.482 -3.066 -9.014 1.00 23.08 81 TRP A C 1
ATOM 614 O O . TRP A 1 81 ? -4.392 -3.517 -9.379 1.00 26.85 81 TRP A O 1
ATOM 625 N N . ARG A 1 82 ? -6.503 -2.869 -9.847 1.00 19.93 82 ARG A N 1
ATOM 626 C CA . ARG A 1 82 ? -6.386 -3.147 -11.274 1.00 21.15 82 ARG A CA 1
ATOM 627 C C . ARG A 1 82 ? -7.030 -2.025 -12.075 1.00 23.89 82 ARG A C 1
ATOM 628 O O . ARG A 1 82 ? -8.057 -1.474 -11.680 1.00 22.87 82 ARG A O 1
ATOM 636 N N . ALA A 1 83 ? -6.441 -1.719 -13.232 1.00 24.92 83 ALA A N 1
ATOM 637 C CA . ALA A 1 83 ? -7.053 -0.757 -14.137 1.00 25.53 83 ALA A CA 1
ATOM 638 C C . ALA A 1 83 ? -8.402 -1.277 -14.618 1.00 24.83 83 ALA A C 1
ATOM 639 O O . ALA A 1 83 ? -8.543 -2.454 -14.973 1.00 26.41 83 ALA A O 1
ATOM 641 N N . ALA A 1 84 ? -9.396 -0.385 -14.655 1.00 22.30 84 ALA A N 1
ATOM 642 C CA . ALA A 1 84 ? -10.735 -0.795 -15.079 1.00 26.80 84 ALA A CA 1
ATOM 643 C C . ALA A 1 84 ? -10.704 -1.503 -16.430 1.00 24.89 84 ALA A C 1
ATOM 644 O O . ALA A 1 84 ? -11.400 -2.500 -16.623 1.00 27.62 84 ALA A O 1
ATOM 646 N N . GLY A 1 85 ? -9.908 -0.994 -17.372 1.00 26.29 85 GLY A N 1
ATOM 647 C CA . GLY A 1 85 ? -9.824 -1.531 -18.723 1.00 30.88 85 GLY A CA 1
ATOM 648 C C . GLY A 1 85 ? -9.197 -2.903 -18.824 1.00 29.58 85 GLY A C 1
ATOM 649 O O . GLY A 1 85 ? -9.306 -3.539 -19.882 1.00 33.87 85 GLY A O 1
ATOM 650 N N . GLU A 1 86 ? -8.558 -3.378 -17.751 1.00 32.32 86 GLU A N 1
ATOM 651 C CA . GLU A 1 86 ? -7.999 -4.718 -17.732 1.00 37.73 86 GLU A CA 1
ATOM 652 C C . GLU A 1 86 ? -8.961 -5.757 -17.173 1.00 28.88 86 GLU A C 1
ATOM 653 O O . GLU A 1 86 ? -8.664 -6.953 -17.267 1.00 35.42 86 GLU A O 1
ATOM 659 N N . LEU A 1 87 ? -10.107 -5.341 -16.639 1.00 25.94 87 LEU A N 1
ATOM 660 C CA . LEU A 1 87 ? -11.032 -6.251 -15.980 1.00 23.72 87 LEU A CA 1
ATOM 661 C C . LEU A 1 87 ? -11.964 -6.910 -16.987 1.00 27.96 87 LEU A C 1
ATOM 662 O O . LEU A 1 87 ? -12.281 -6.345 -18.041 1.00 29.25 87 LEU A O 1
ATOM 667 N N . ARG A 1 88 ? -12.374 -8.136 -16.668 1.00 25.33 88 ARG A N 1
ATOM 668 C CA . ARG A 1 88 ? -13.177 -8.957 -17.556 1.00 26.82 88 ARG A CA 1
ATOM 669 C C . ARG A 1 88 ? -14.406 -9.433 -16.812 1.00 25.12 88 ARG A C 1
ATOM 670 O O . ARG A 1 88 ? -14.427 -9.497 -15.584 1.00 23.93 88 ARG A O 1
ATOM 678 N N . LYS A 1 89 ? -15.401 -9.854 -17.585 1.00 27.83 89 LYS A N 1
ATOM 679 C CA . LYS A 1 89 ? -16.529 -10.570 -17.018 1.00 28.48 89 LYS A CA 1
ATOM 680 C C . LYS A 1 89 ? -16.011 -11.691 -16.137 1.00 28.29 89 LYS A C 1
ATOM 681 O O . LYS A 1 89 ? -15.113 -12.436 -16.537 1.00 31.14 89 LYS A O 1
ATOM 687 N N . GLY A 1 90 ? -16.569 -11.798 -14.938 1.00 26.91 90 GLY A N 1
ATOM 688 C CA . GLY A 1 90 ? -16.188 -12.823 -14.000 1.00 28.38 90 GLY A CA 1
ATOM 689 C C . GLY A 1 90 ? -15.175 -12.386 -12.963 1.00 28.64 90 GLY A C 1
ATOM 690 O O . GLY A 1 90 ? -15.029 -13.068 -11.943 1.00 28.32 90 GLY A O 1
ATOM 691 N N . ASP A 1 91 ? -14.455 -11.293 -13.197 1.00 25.14 91 ASP A N 1
ATOM 692 C CA . ASP A 1 91 ? -13.591 -10.757 -12.163 1.00 22.86 91 ASP A CA 1
ATOM 693 C C . ASP A 1 91 ? -14.458 -10.174 -11.055 1.00 21.07 91 ASP A C 1
ATOM 694 O O . ASP A 1 91 ? -15.602 -9.785 -11.276 1.00 22.16 91 ASP A O 1
ATOM 699 N N . ARG A 1 92 ? -13.917 -10.138 -9.844 1.00 21.55 92 ARG A N 1
ATOM 700 C CA . ARG A 1 92 ? -14.669 -9.673 -8.686 1.00 20.12 92 ARG A CA 1
ATOM 701 C C . ARG A 1 92 ? -14.073 -8.374 -8.158 1.00 18.89 92 ARG A C 1
ATOM 702 O O . ARG A 1 92 ? -12.865 -8.293 -7.919 1.00 21.42 92 ARG A O 1
ATOM 710 N N . VAL A 1 93 ? -14.923 -7.366 -7.996 1.00 17.30 93 VAL A N 1
ATOM 711 C CA . VAL A 1 93 ? -14.515 -6.055 -7.495 1.00 16.00 93 VAL A CA 1
ATOM 712 C C . VAL A 1 93 ? -14.997 -5.886 -6.061 1.00 18.58 93 VAL A C 1
ATOM 713 O O . VAL A 1 93 ? -15.998 -6.477 -5.646 1.00 17.65 93 VAL A O 1
ATOM 717 N N . ALA A 1 94 ? -14.288 -5.047 -5.303 1.00 16.30 94 ALA A N 1
ATOM 718 C CA . ALA A 1 94 ? -14.690 -4.746 -3.927 1.00 16.24 94 ALA A CA 1
ATOM 719 C C . ALA A 1 94 ? -15.848 -3.763 -3.967 1.00 16.12 94 ALA A C 1
ATOM 720 O O . ALA A 1 94 ? -15.817 -2.803 -4.742 1.00 16.17 94 ALA A O 1
ATOM 722 N N . VAL A 1 95 ? -16.887 -4.024 -3.172 1.00 17.47 95 VAL A N 1
ATOM 723 C CA . VAL A 1 95 ? -18.089 -3.205 -3.117 1.00 16.00 95 VAL A CA 1
ATOM 724 C C . VAL A 1 95 ? -18.434 -2.916 -1.664 1.00 17.44 95 VAL A C 1
ATOM 725 O O . VAL A 1 95 ? -18.033 -3.637 -0.745 1.00 18.40 95 VAL A O 1
ATOM 729 N N . ARG A 1 96 ? -19.195 -1.840 -1.460 1.00 16.09 96 ARG A N 1
ATOM 730 C CA . ARG A 1 96 ? -19.837 -1.617 -0.172 1.00 15.07 96 ARG A CA 1
ATOM 731 C C . ARG A 1 96 ? -21.211 -2.262 -0.217 1.00 19.33 96 ARG A C 1
ATOM 732 O O . ARG A 1 96 ? -22.033 -1.922 -1.074 1.00 24.20 96 ARG A O 1
ATOM 740 N N . ASP A 1 97 ? -21.469 -3.191 0.698 1.00 19.80 97 ASP A N 1
ATOM 741 C CA . ASP A 1 97 ? -22.789 -3.795 0.746 1.00 23.72 97 ASP A CA 1
ATOM 742 C C . ASP A 1 97 ? -23.799 -2.741 1.175 1.00 30.32 97 ASP A C 1
ATOM 743 O O . ASP A 1 97 ? -23.630 -2.112 2.219 1.00 29.08 97 ASP A O 1
ATOM 748 N N . VAL A 1 98 ? -24.840 -2.541 0.363 1.00 26.44 98 VAL A N 1
ATOM 749 C CA . VAL A 1 98 ? -25.728 -1.398 0.560 1.00 29.02 98 VAL A CA 1
ATOM 750 C C . VAL A 1 98 ? -26.606 -1.554 1.788 1.00 31.48 98 VAL A C 1
ATOM 751 O O . VAL A 1 98 ? -27.115 -0.555 2.318 1.00 37.48 98 VAL A O 1
ATOM 755 N N . GLU A 1 99 ? -26.804 -2.783 2.262 1.00 35.92 99 GLU A N 1
ATOM 756 C CA . GLU A 1 99 ? -27.624 -3.013 3.443 1.00 37.18 99 GLU A CA 1
ATOM 757 C C . GLU A 1 99 ? -26.798 -3.039 4.725 1.00 37.32 99 GLU A C 1
ATOM 758 O O . GLU A 1 99 ? -27.259 -2.558 5.764 1.00 41.27 99 GLU A O 1
ATOM 764 N N . THR A 1 100 ? -25.579 -3.578 4.673 1.00 37.40 100 THR A N 1
ATOM 765 C CA . THR A 1 100 ? -24.761 -3.715 5.872 1.00 31.25 100 THR A CA 1
ATOM 766 C C . THR A 1 100 ? -23.697 -2.634 6.010 1.00 29.60 100 THR A C 1
ATOM 767 O O . THR A 1 100 ? -23.210 -2.407 7.122 1.00 37.09 100 THR A O 1
ATOM 771 N N . GLY A 1 101 ? -23.323 -1.970 4.923 1.00 30.42 101 GLY A N 1
ATOM 772 C CA . GLY A 1 101 ? -22.275 -0.969 4.975 1.00 28.67 101 GLY A CA 1
ATOM 773 C C . GLY A 1 101 ? -20.866 -1.507 5.088 1.00 28.46 101 GLY A C 1
ATOM 774 O O . GLY A 1 101 ? -19.939 -0.719 5.303 1.00 28.55 101 GLY A O 1
ATOM 775 N N . GLU A 1 102 ? -20.674 -2.816 4.975 1.00 24.93 102 GLU A N 1
ATOM 776 C CA . GLU A 1 102 ? -19.355 -3.427 5.056 1.00 24.31 102 GLU A CA 1
ATOM 777 C C . GLU A 1 102 ? -18.865 -3.831 3.670 1.00 18.79 102 GLU A C 1
ATOM 778 O O . GLU A 1 102 ? -19.628 -3.920 2.704 1.00 21.65 102 GLU A O 1
ATOM 784 N N . LEU A 1 103 ? -17.569 -4.105 3.585 1.00 18.87 404 LEU A N 1
ATOM 785 C CA . LEU A 1 103 ? -16.955 -4.450 2.314 1.00 17.13 404 LEU A CA 1
ATOM 786 C C . LEU A 1 103 ? -17.236 -5.906 1.962 1.00 18.61 404 LEU A C 1
ATOM 787 O O . LEU A 1 103 ? -17.137 -6.800 2.808 1.00 20.74 404 LEU A O 1
ATOM 792 N N . ARG A 1 104 ? -17.576 -6.155 0.696 1.00 18.01 405 ARG A N 1
ATOM 793 C CA . ARG A 1 104 ? -17.649 -7.523 0.181 1.00 17.52 405 ARG A CA 1
ATOM 794 C C . ARG A 1 104 ? -17.161 -7.487 -1.262 1.00 17.54 405 ARG A C 1
ATOM 795 O O . ARG A 1 104 ? -16.624 -6.473 -1.713 1.00 18.13 405 ARG A O 1
ATOM 803 N N . TYR A 1 105 ? -17.321 -8.587 -2.001 1.00 17.77 406 TYR A N 1
ATOM 804 C CA . TYR A 1 105 ? -16.901 -8.617 -3.398 1.00 17.64 406 TYR A CA 1
ATOM 805 C C . TYR A 1 105 ? -18.064 -9.036 -4.282 1.00 25.13 406 TYR A C 1
ATOM 806 O O . TYR A 1 105 ? -18.868 -9.896 -3.910 1.00 27.27 406 TYR A O 1
ATOM 815 N N . SER A 1 106 ? -18.129 -8.442 -5.475 1.00 19.76 407 SER A N 1
ATOM 816 C CA . SER A 1 106 ? -19.187 -8.742 -6.430 1.00 20.52 407 SER A CA 1
ATOM 817 C C . SER A 1 106 ? -18.595 -8.990 -7.808 1.00 19.41 407 SER A C 1
ATOM 818 O O . SER A 1 106 ? -17.606 -8.360 -8.198 1.00 18.88 407 SER A O 1
ATOM 821 N N A VAL A 1 107 ? -19.207 -9.912 -8.531 0.50 21.37 408 VAL A N 1
ATOM 822 N N B VAL A 1 107 ? -19.226 -9.881 -8.556 0.50 20.19 408 VAL A N 1
ATOM 823 C CA A VAL A 1 107 ? -18.719 -10.268 -9.857 0.50 20.64 408 VAL A CA 1
ATOM 824 C CA B VAL A 1 107 ? -18.701 -10.294 -9.852 0.50 21.38 408 VAL A CA 1
ATOM 825 C C A VAL A 1 107 ? -19.092 -9.194 -10.871 0.50 20.78 408 VAL A C 1
ATOM 826 C C B VAL A 1 107 ? -19.136 -9.310 -10.930 0.50 19.84 408 VAL A C 1
ATOM 827 O O A VAL A 1 107 ? -20.115 -8.509 -10.756 0.52 22.05 408 VAL A O 1
ATOM 828 O O B VAL A 1 107 ? -20.275 -8.828 -10.941 0.48 20.29 408 VAL A O 1
ATOM 835 N N . ILE A 1 108 ? -18.228 -9.026 -11.863 1.00 19.10 409 ILE A N 1
ATOM 836 C CA . ILE A 1 108 ? -18.565 -8.242 -13.048 1.00 20.19 409 ILE A CA 1
ATOM 837 C C . ILE A 1 108 ? -19.425 -9.101 -13.973 1.00 19.20 409 ILE A C 1
ATOM 838 O O . ILE A 1 108 ? -18.995 -10.175 -14.420 1.00 21.30 409 ILE A O 1
ATOM 843 N N . ARG A 1 109 ? -20.659 -8.652 -14.227 1.00 20.19 410 ARG A N 1
ATOM 844 C CA . ARG A 1 109 ? -21.542 -9.357 -15.158 1.00 21.99 410 ARG A CA 1
ATOM 845 C C . ARG A 1 109 ? -21.258 -9.012 -16.614 1.00 22.41 410 ARG A C 1
ATOM 846 O O . ARG A 1 109 ? -21.476 -9.855 -17.501 1.00 25.46 410 ARG A O 1
ATOM 854 N N . GLU A 1 110 ? -20.795 -7.794 -16.891 1.00 21.07 411 GLU A N 1
ATOM 855 C CA . GLU A 1 110 ? -20.611 -7.427 -18.294 1.00 22.28 411 GLU A CA 1
ATOM 856 C C . GLU A 1 110 ? -19.631 -6.263 -18.378 1.00 23.86 411 GLU A C 1
ATOM 857 O O . GLU A 1 110 ? -19.633 -5.388 -17.516 1.00 20.77 411 GLU A O 1
ATOM 863 N N . VAL A 1 111 ? -18.805 -6.248 -19.417 1.00 22.70 412 VAL A N 1
ATOM 864 C CA . VAL A 1 111 ? -17.957 -5.104 -19.744 1.00 22.30 412 VAL A CA 1
ATOM 865 C C . VAL A 1 111 ? -18.551 -4.416 -20.967 1.00 23.32 412 VAL A C 1
ATOM 866 O O . VAL A 1 111 ? -18.799 -5.059 -21.989 1.00 25.48 412 VAL A O 1
ATOM 870 N N . LEU A 1 112 ? -18.764 -3.155 -20.879 1.00 23.50 413 LEU A N 1
ATOM 871 C CA . LEU A 1 112 ? -19.410 -2.345 -21.892 1.00 24.90 413 LEU A CA 1
ATOM 872 C C . LEU A 1 112 ? -18.387 -1.501 -22.644 1.00 24.93 413 LEU A C 1
ATOM 873 O O . LEU A 1 112 ? -17.403 -1.041 -22.038 1.00 25.36 413 LEU A O 1
ATOM 878 N N . PRO A 1 113 ? -18.630 -1.349 -23.956 1.00 24.19 414 PRO A N 1
ATOM 879 C CA . PRO A 1 113 ? -17.717 -0.574 -24.812 1.00 25.25 414 PRO A CA 1
ATOM 880 C C . PRO A 1 113 ? -17.699 0.898 -24.440 1.00 23.75 414 PRO A C 1
ATOM 881 O O . PRO A 1 113 ? -18.510 1.385 -23.643 1.00 25.39 414 PRO A O 1
ATOM 885 N N . THR A 1 114 ? -16.729 1.618 -25.011 1.00 25.20 415 THR A N 1
ATOM 886 C CA . THR A 1 114 ? -16.543 3.008 -24.618 1.00 25.75 415 THR A CA 1
ATOM 887 C C . THR A 1 114 ? -17.708 3.862 -25.081 1.00 27.49 415 THR A C 1
ATOM 888 O O . THR A 1 114 ? -18.322 3.617 -26.128 1.00 28.09 415 THR A O 1
ATOM 892 N N . ARG A 1 115 ? -17.989 4.890 -24.277 1.00 25.01 416 ARG A N 1
ATOM 893 C CA . ARG A 1 115 ? -18.757 6.041 -24.722 1.00 28.34 416 ARG A CA 1
ATOM 894 C C . ARG A 1 115 ? -18.022 7.288 -24.260 1.00 27.68 416 ARG A C 1
ATOM 895 O O . ARG A 1 115 ? -17.200 7.233 -23.344 1.00 28.05 416 ARG A O 1
ATOM 903 N N . ARG A 1 116 ? -18.307 8.413 -24.910 1.00 32.94 417 ARG A N 1
ATOM 904 C CA . ARG A 1 116 ? -17.653 9.675 -24.592 1.00 29.71 417 ARG A CA 1
ATOM 905 C C . ARG A 1 116 ? -18.415 10.329 -23.440 1.00 31.33 417 ARG A C 1
ATOM 906 O O . ARG A 1 116 ? -19.647 10.412 -23.478 1.00 37.01 417 ARG A O 1
ATOM 914 N N . ALA A 1 117 ? -17.697 10.745 -22.395 1.00 29.64 418 ALA A N 1
ATOM 915 C CA . ALA A 1 117 ? -18.382 11.411 -21.301 1.00 28.47 418 ALA A CA 1
ATOM 916 C C . ALA A 1 117 ? -17.472 12.461 -20.690 1.00 29.22 418 ALA A C 1
ATOM 917 O O . ALA A 1 117 ? -16.241 12.365 -20.749 1.00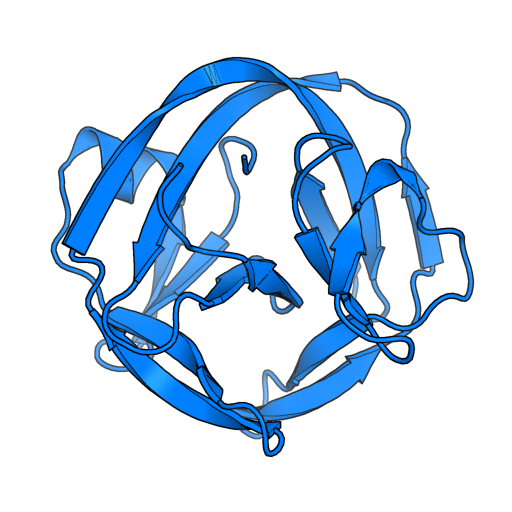 31.47 418 ALA A O 1
ATOM 919 N N . ARG A 1 118 ? -18.095 13.457 -20.068 1.00 29.91 419 ARG A N 1
ATOM 920 C CA . ARG A 1 118 ? -17.348 14.320 -19.176 1.00 31.22 419 ARG A CA 1
ATOM 921 C C . ARG A 1 118 ? -16.884 13.474 -17.999 1.00 28.02 419 ARG A C 1
ATOM 922 O O . ARG A 1 118 ? -17.587 1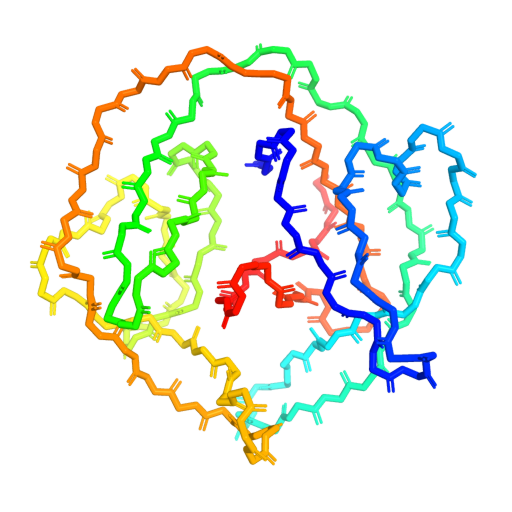2.546 -17.570 1.00 27.00 419 ARG A O 1
ATOM 930 N N . THR A 1 119 ? -15.673 13.733 -17.512 1.00 28.21 420 THR A N 1
ATOM 931 C CA . THR A 1 119 ? -15.102 12.918 -16.447 1.00 27.64 420 THR A CA 1
ATOM 932 C C . THR A 1 119 ? -14.538 13.793 -15.335 1.00 26.53 420 THR A C 1
ATOM 933 O O . THR A 1 119 ? -14.245 14.979 -15.526 1.00 28.51 420 THR A O 1
ATOM 937 N N . PHE A 1 120 ? -14.372 13.172 -14.170 1.00 24.63 421 PHE A N 1
ATOM 938 C CA . PHE A 1 120 ? -14.124 13.889 -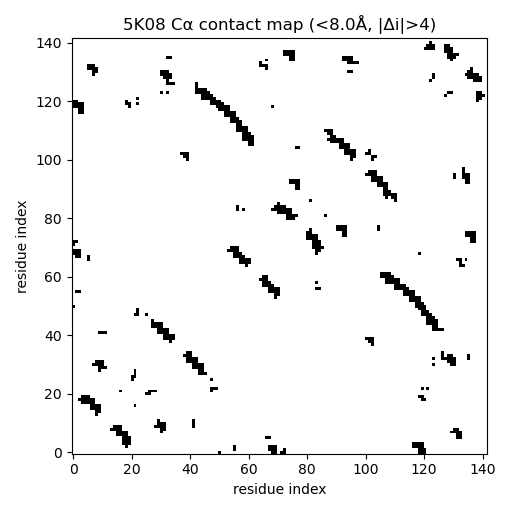12.926 1.00 24.46 421 PHE A CA 1
ATOM 939 C C . PHE A 1 120 ? -13.320 13.004 -11.997 1.00 23.72 421 PHE A C 1
ATOM 940 O O . PHE A 1 120 ? -13.348 11.781 -12.103 1.00 25.88 421 PHE A O 1
ATOM 948 N N . ASP A 1 121 ? -12.636 13.623 -11.041 1.00 26.05 422 ASP A N 1
ATOM 949 C CA . ASP A 1 121 ? -12.020 12.855 -9.974 1.00 24.65 422 ASP A CA 1
ATOM 950 C C . ASP A 1 121 ? -12.103 13.644 -8.678 1.00 21.90 422 ASP A C 1
ATOM 951 O O . ASP A 1 121 ? -12.357 14.852 -8.675 1.00 25.30 422 ASP A O 1
ATOM 956 N N . LEU A 1 122 ? -11.917 12.932 -7.575 1.00 22.00 423 LEU A N 1
ATOM 957 C CA . LEU A 1 122 ? -11.873 13.521 -6.248 1.00 19.47 423 LEU A CA 1
ATOM 958 C C . LEU A 1 122 ? -10.656 12.979 -5.522 1.00 24.40 423 LEU A C 1
ATOM 959 O O . LEU A 1 122 ? -10.256 11.831 -5.729 1.00 28.00 423 LEU A O 1
ATOM 964 N N . GLU A 1 123 ? -10.053 13.814 -4.682 1.00 23.04 424 GLU A N 1
ATOM 965 C CA . GLU A 1 123 ? -9.016 13.359 -3.770 1.00 23.24 424 GLU A CA 1
ATOM 966 C C . GLU A 1 123 ? -9.648 13.207 -2.398 1.00 20.83 424 GLU A C 1
ATOM 967 O O . GLU A 1 123 ? -10.345 14.109 -1.941 1.00 21.08 424 GLU A O 1
ATOM 973 N N . VAL A 1 124 ? -9.441 12.057 -1.767 1.00 20.26 425 VAL A N 1
ATOM 974 C CA . VAL A 1 124 ? -10.056 11.740 -0.480 1.00 18.14 425 VAL A CA 1
ATOM 975 C C . VAL A 1 124 ? -8.969 11.673 0.587 1.00 23.66 425 VAL A C 1
ATOM 976 O O . VAL A 1 124 ? -7.986 10.938 0.428 1.00 25.15 425 VAL A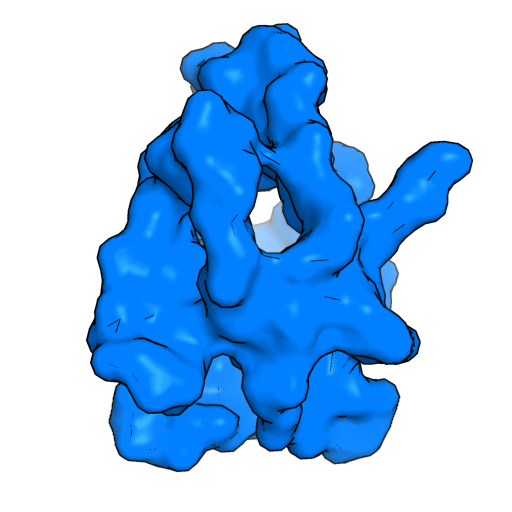 O 1
ATOM 980 N N . GLU A 1 125 ? -9.178 12.390 1.693 1.00 25.16 426 GLU A N 1
ATOM 981 C CA . GLU A 1 125 ? -8.162 12.513 2.737 1.00 29.14 426 GLU A CA 1
ATOM 982 C C . GLU A 1 125 ? -7.778 11.165 3.348 1.00 25.19 426 GLU A C 1
ATOM 983 O O . GLU A 1 125 ? -8.640 10.338 3.651 1.00 21.85 426 GLU A O 1
ATOM 989 N N . GLU A 1 126 ? -6.467 10.956 3.501 1.00 25.16 427 GLU A N 1
ATOM 990 C CA . GLU A 1 126 ? -5.841 9.838 4.215 1.00 26.40 427 GLU A CA 1
ATOM 991 C C . GLU A 1 126 ? -5.897 8.500 3.481 1.00 28.01 427 GLU A C 1
ATOM 992 O O . GLU A 1 126 ? -4.867 7.839 3.305 1.00 25.94 427 GLU A O 1
ATOM 998 N N . LEU A 1 127 ? -7.095 8.080 3.088 1.00 23.47 428 LEU A N 1
ATOM 999 C CA . LEU A 1 127 ? -7.299 6.733 2.577 1.00 23.23 428 LEU A CA 1
ATOM 1000 C C . LEU A 1 127 ? -7.293 6.655 1.061 1.00 29.06 428 LEU A C 1
ATOM 1001 O O . LEU A 1 127 ? -7.061 5.572 0.518 1.00 32.86 428 LEU A O 1
ATOM 1006 N N . HIS A 1 128 ? -7.539 7.764 0.365 1.00 24.94 429 HIS A N 1
ATOM 1007 C CA . HIS A 1 128 ? -7.318 7.844 -1.088 1.00 27.98 429 HIS A CA 1
ATOM 1008 C C . HIS A 1 128 ? -8.156 6.839 -1.884 1.00 22.82 429 HIS A C 1
ATOM 1009 O O . HIS A 1 128 ? -7.756 6.397 -2.968 1.00 27.37 429 HIS A O 1
ATOM 1016 N N . THR A 1 129 ? -9.324 6.488 -1.356 1.00 21.78 430 THR A N 1
ATOM 1017 C CA . THR A 1 129 ? -10.275 5.623 -2.035 1.00 21.28 430 THR A CA 1
ATOM 1018 C C . THR A 1 129 ? -11.670 6.186 -1.823 1.00 20.47 430 THR A C 1
ATOM 1019 O O . THR A 1 129 ? -11.915 6.964 -0.897 1.00 20.07 430 THR A O 1
ATOM 1023 N N . LEU A 1 130 ? -12.597 5.790 -2.685 1.00 19.03 431 LEU A N 1
ATOM 1024 C CA . LEU A 1 130 ? -13.988 6.123 -2.428 1.00 17.78 431 LEU A CA 1
ATOM 1025 C C . LEU A 1 130 ? -14.877 5.051 -3.025 1.00 17.91 431 LEU A C 1
ATOM 1026 O O . LEU A 1 130 ? -14.471 4.305 -3.928 1.00 18.18 431 LEU A O 1
ATOM 1031 N N . VAL A 1 131 ? -16.116 5.024 -2.563 1.00 15.04 432 VAL A N 1
ATOM 1032 C CA . VAL A 1 131 ? -17.137 4.147 -3.120 1.00 16.03 432 VAL A CA 1
ATOM 1033 C C . VAL A 1 131 ? -17.935 4.912 -4.178 1.00 16.48 432 VAL A C 1
ATOM 1034 O O . VAL A 1 131 ? -18.548 5.946 -3.897 1.00 19.23 432 VAL A O 1
ATOM 1038 N N . ALA A 1 132 ? -17.910 4.406 -5.413 1.00 17.68 433 ALA A N 1
ATOM 1039 C CA . ALA A 1 132 ? -18.564 5.016 -6.568 1.00 21.45 433 ALA A CA 1
ATOM 1040 C C . ALA A 1 132 ? -19.464 3.949 -7.177 1.00 20.10 433 ALA A C 1
ATOM 1041 O O . ALA A 1 132 ? -18.983 2.871 -7.545 1.00 17.80 433 ALA A O 1
ATOM 1043 N N . GLU A 1 133 ? -20.762 4.232 -7.289 1.00 18.44 434 GLU A N 1
ATOM 1044 C CA . GLU A 1 133 ? -21.740 3.219 -7.721 1.00 19.48 434 GLU A CA 1
ATOM 1045 C C . GLU A 1 133 ? -21.590 1.926 -6.931 1.00 18.98 434 GLU A C 1
ATOM 1046 O O . GLU A 1 133 ? -21.762 0.833 -7.465 1.00 19.70 434 GLU A O 1
ATOM 1052 N N . GLY A 1 134 ? -21.268 2.050 -5.646 1.00 18.45 435 GLY A N 1
ATOM 1053 C CA . GLY A 1 134 ? -21.088 0.900 -4.787 1.00 18.71 435 GLY A CA 1
ATOM 1054 C C . GLY A 1 134 ? -19.733 0.231 -4.867 1.00 17.24 435 GLY A C 1
ATOM 1055 O O . GLY A 1 134 ? -19.470 -0.669 -4.074 1.00 19.36 435 GLY A O 1
ATOM 1056 N N . VAL A 1 135 ? -18.858 0.643 -5.786 1.00 16.03 436 VAL A N 1
ATOM 1057 C CA . VAL A 1 135 ? -17.586 -0.042 -6.028 1.00 17.69 436 VAL A CA 1
ATOM 1058 C C . VAL A 1 135 ? -16.436 0.747 -5.422 1.00 16.82 436 VAL A C 1
ATOM 1059 O O . VAL A 1 135 ? -16.401 1.972 -5.522 1.00 16.79 436 VAL A O 1
ATOM 1063 N N . VAL A 1 136 ? -15.458 0.060 -4.837 1.00 16.37 437 VAL A N 1
ATOM 1064 C CA . VAL A 1 136 ? -14.308 0.752 -4.262 1.00 18.61 437 VAL A CA 1
ATOM 1065 C C . VAL A 1 136 ? -13.330 1.109 -5.368 1.00 16.79 437 VAL A C 1
ATOM 1066 O O . VAL A 1 136 ? -12.818 0.232 -6.076 1.00 17.71 437 VAL A O 1
ATOM 1070 N N . VAL A 1 137 ? -13.072 2.406 -5.540 1.00 17.59 438 VAL A N 1
ATOM 1071 C CA . VAL A 1 137 ? -12.186 2.883 -6.585 1.00 17.09 438 VAL A CA 1
ATOM 1072 C C . VAL A 1 137 ? -11.145 3.807 -5.980 1.00 18.77 438 VAL A C 1
ATOM 1073 O O . VAL A 1 137 ? -11.271 4.287 -4.847 1.00 18.79 438 VAL A O 1
ATOM 1077 N N . HIS A 1 138 ? -10.126 4.084 -6.776 1.00 20.97 439 HIS A N 1
ATOM 1078 C CA . HIS A 1 138 ? -9.034 4.939 -6.367 1.00 23.72 439 HIS A CA 1
ATOM 1079 C C . HIS A 1 138 ? -9.494 6.397 -6.385 1.00 27.90 439 HIS A C 1
ATOM 1080 O O . HIS A 1 138 ? -10.241 6.810 -7.275 1.00 26.73 439 HIS A O 1
ATOM 1087 N N . ALA A 1 139 ? -9.048 7.183 -5.378 1.00 26.83 440 ALA A N 1
ATOM 1088 C CA . ALA A 1 139 ? -9.400 8.604 -5.228 1.00 29.09 440 ALA A CA 1
ATOM 1089 C C . ALA A 1 139 ? -8.172 9.349 -4.695 1.00 33.34 440 ALA A C 1
ATOM 1090 O O . ALA A 1 139 ? -8.153 9.895 -3.584 1.00 37.38 440 ALA A O 1
ATOM 1092 N N . CYS A 1 140 ? -7.136 9.410 -5.531 1.00 36.74 441 CYS A N 1
ATOM 1093 C CA . CYS A 1 140 ? -5.790 9.820 -5.178 1.00 48.54 441 CYS A CA 1
ATOM 1094 C C . CYS A 1 140 ? -5.523 11.232 -5.711 1.00 57.68 441 CYS A C 1
ATOM 1095 O O . CYS A 1 140 ? -6.456 12.047 -5.806 1.00 59.75 441 CYS A O 1
ATOM 1098 N N . SER A 1 141 ? -4.264 11.522 -6.043 1.00 61.92 442 SER A N 1
ATOM 1099 C CA . SER A 1 141 ? -3.888 12.784 -6.636 1.00 65.31 442 SER A CA 1
ATOM 1100 C C . SER A 1 141 ? -2.665 12.500 -7.494 1.00 74.00 442 SER A C 1
ATOM 1101 O O . SER A 1 141 ? -1.663 11.986 -6.971 1.00 78.20 442 SER A O 1
ATOM 1104 N N . PRO A 1 142 ? -2.719 12.796 -8.799 1.00 80.52 443 PRO A N 1
ATOM 1105 C CA . PRO A 1 142 ? -1.587 12.605 -9.708 1.00 84.36 443 PRO A CA 1
ATOM 1106 C C . PRO A 1 142 ? -0.660 13.814 -9.723 1.00 90.63 443 PRO A C 1
ATOM 1107 O O . PRO A 1 142 ? 0.557 13.632 -9.742 1.00 97.79 443 PRO A O 1
#

GO terms:
  GO:0000150 DNA strand exchange activity (F, IDA)
  GO:0000287 magnesium ion binding (F, IDA)
  GO:0005524 ATP binding (F, IDA)
  GO:0008094 ATP-dependent activity, acting on DNA (F, IDA)
  GO:0042148 DNA strand invasion (P, IDA)
  GO:0003697 single-stranded DNA binding (F, IDA)
  GO:0030145 manganese ion binding (F, IDA)
  GO:0016887 ATP hydrolysis activity (F, IDA)
  GO:0004520 DNA endonuclease activity (F, IDA)
  GO:0046677 response to antibiotic (P, IEP)
  GO:0006974 DNA damage response (P, IEP)
  GO:0006974 DNA damage response (P, IGI)
  GO:0000725 recombinational repair (P, IMP)
  GO:0009650 UV protection (P, IMP)
  GO:0005515 protein binding (F, IPI)

CATH classification: 2.170.16.10

Nearest PDB structures (foldseek):
  2in9-assembly1_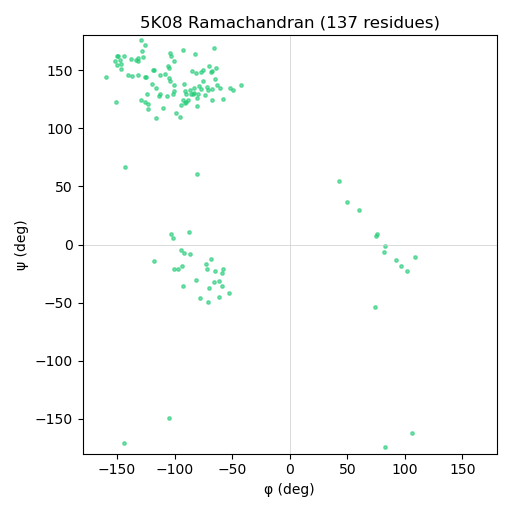A  TM=1.002E+00  e=1.580E-25  Mycobacterium tuberculosis
  3ifj-assembly1_A  TM=1.001E+00  e=6.970E-25  Mycobacterium tuberculosis
  2in8-assembly1_A  TM=9.999E-01  e=1.388E-24  Mycobacterium tuberculosis
  3igd-assembly1_A-2  TM=9.988E-01  e=2.237E-24  Mycobacterium tuberculosis
  2l8l-assembly1_A  TM=9.789E-01  e=2.431E-23  Mycobacterium tuberculosis

B-factor: mean 29.28, std 11.59, range [14.89, 97.79]

Foldseek 3Di:
DFFFQWWFAAVVVRDIDGLVCCQVVVPFGWFWFADPVQFIDTWTWDDKWFDFKDKWKWFQWPVGFITTGRQQWWFQFPVGTDRNVVDAFQTWGWFQDPVPRGIDIITGHGIGGIDIGGDIATATPPRQWGHISRTITGRHDD